Protein AF-A0A3S0HS56-F1 (afdb_monomer_lite)

Secondary structure (DSSP, 8-state):
-PPPPTTB-TTHHHHHHHHHTTSSS-EEEEB-S---HHHHHHHHHHTT-EEEE-TTSEEEEES-HHHHHHHHHHHTSSS--HHHHHHHTT--HHHHHHHHHH-GGGHHHHHHHHHTSPP-GGGGGG--TTTTTT--S-SSPPSSTT-HHHHHHHHHHHHHHSPP-

Sequence (165 aa):
MTTRPKWLKPSAMVDLRQTLMKLRPAFRTEIEDDVTNAELSRWARSKGLYYCRDRHNFVVFSPRPELVRWILTIDQSAGEHCAWLGMWLGYPPCCVRAARRAGEAQLDAWAARISKRRHIGTFRHIGVSGYPAGNALISHIPCSPHCSPSLRLATAMTKRSLPPR

pLDDT: mean 91.55, std 10.54, range [36.28, 98.31]

Structure (mmCIF, N/CA/C/O backbone):
data_AF-A0A3S0HS56-F1
#
_entry.id   AF-A0A3S0HS56-F1
#
loop_
_atom_site.group_PDB
_atom_site.id
_atom_site.type_symbol
_atom_site.label_atom_id
_atom_site.label_alt_id
_atom_site.label_comp_id
_atom_site.label_asym_id
_atom_site.label_entity_id
_atom_site.label_seq_id
_atom_site.pdbx_PDB_ins_code
_atom_site.Cartn_x
_atom_site.Cartn_y
_atom_site.Cartn_z
_atom_site.occupancy
_atom_site.B_iso_or_equiv
_atom_site.auth_seq_id
_atom_site.auth_comp_id
_atom_site.auth_asym_id
_atom_site.auth_atom_id
_atom_site.pdbx_PDB_model_num
ATOM 1 N N . MET A 1 1 ? 12.371 -15.782 7.561 1.00 49.97 1 MET A N 1
ATOM 2 C CA . MET A 1 1 ? 11.946 -14.372 7.384 1.00 49.97 1 MET A CA 1
ATOM 3 C C . MET A 1 1 ? 12.727 -13.788 6.218 1.00 49.97 1 MET A C 1
ATOM 5 O O . MET A 1 1 ? 13.944 -13.878 6.247 1.00 49.97 1 MET A O 1
ATOM 9 N N . THR A 1 2 ? 12.076 -13.253 5.179 1.00 57.84 2 THR A N 1
ATOM 10 C CA . THR A 1 2 ? 12.820 -12.570 4.104 1.00 57.84 2 THR A CA 1
ATOM 11 C C . THR A 1 2 ? 13.373 -11.260 4.657 1.00 57.84 2 THR A C 1
ATOM 13 O O . THR A 1 2 ? 12.599 -10.460 5.182 1.00 57.84 2 THR A O 1
ATOM 16 N N . THR A 1 3 ? 14.679 -11.042 4.554 1.00 80.56 3 THR A N 1
ATOM 17 C CA . THR A 1 3 ? 15.305 -9.742 4.809 1.00 80.56 3 THR A CA 1
ATOM 18 C C . THR A 1 3 ? 14.659 -8.672 3.923 1.00 80.56 3 THR A C 1
ATOM 20 O O . THR A 1 3 ? 14.397 -8.904 2.740 1.00 80.56 3 THR A O 1
ATOM 23 N N . ARG A 1 4 ? 14.339 -7.512 4.512 1.00 87.69 4 ARG A N 1
ATOM 24 C CA . ARG A 1 4 ? 13.813 -6.351 3.779 1.00 87.69 4 ARG A CA 1
ATOM 25 C C . ARG A 1 4 ? 14.896 -5.863 2.801 1.00 87.69 4 ARG A C 1
ATOM 27 O O . ARG A 1 4 ? 16.017 -5.631 3.256 1.00 87.69 4 ARG A O 1
ATOM 34 N N . PRO A 1 5 ? 14.601 -5.695 1.500 1.00 90.81 5 PRO A N 1
ATOM 35 C CA . PRO A 1 5 ? 15.527 -5.039 0.577 1.00 90.81 5 PRO A CA 1
ATOM 36 C C . PRO A 1 5 ? 15.809 -3.599 1.016 1.00 90.81 5 PRO A C 1
ATOM 38 O O . PRO A 1 5 ? 14.892 -2.927 1.482 1.00 90.81 5 PRO A O 1
ATOM 41 N N . LYS A 1 6 ? 17.046 -3.113 0.852 1.00 92.31 6 LYS A N 1
ATOM 42 C CA . LYS A 1 6 ? 17.439 -1.759 1.293 1.00 92.31 6 LYS A CA 1
ATOM 43 C C . LYS A 1 6 ? 16.550 -0.665 0.687 1.00 92.31 6 LYS A C 1
ATOM 45 O O . LYS A 1 6 ? 15.976 0.108 1.446 1.00 92.31 6 LYS A O 1
ATOM 50 N N . TRP A 1 7 ? 16.295 -0.774 -0.619 1.00 93.81 7 TRP A N 1
ATOM 51 C CA . TRP A 1 7 ? 15.462 0.133 -1.413 1.00 93.81 7 TRP A CA 1
ATOM 52 C C . TRP A 1 7 ? 13.971 0.165 -1.034 1.00 93.81 7 TRP A C 1
ATOM 54 O O . TRP A 1 7 ? 13.243 1.042 -1.496 1.00 93.81 7 TRP A O 1
ATOM 64 N N . LEU A 1 8 ? 13.481 -0.807 -0.252 1.00 93.50 8 LEU A N 1
ATOM 65 C CA . LEU A 1 8 ? 12.068 -0.912 0.112 1.00 93.50 8 LEU A CA 1
ATOM 66 C C . LEU A 1 8 ? 11.813 -0.207 1.442 1.00 93.50 8 LEU A C 1
ATOM 68 O O . LEU A 1 8 ? 12.299 -0.684 2.469 1.00 93.50 8 LEU A O 1
ATOM 72 N N . LYS A 1 9 ? 10.979 0.838 1.460 1.00 93.56 9 LYS A N 1
ATOM 73 C CA . LYS A 1 9 ? 10.632 1.565 2.694 1.00 93.56 9 LYS A CA 1
ATOM 74 C C . LYS A 1 9 ? 10.178 0.624 3.818 1.00 93.56 9 LYS A C 1
ATOM 76 O O . LYS A 1 9 ? 9.428 -0.322 3.553 1.00 93.56 9 LYS A O 1
ATOM 81 N N . PRO A 1 10 ? 10.546 0.881 5.088 1.00 93.31 10 PRO A N 1
ATOM 82 C CA . PRO A 1 10 ? 10.068 0.077 6.213 1.00 93.31 10 PRO A CA 1
ATOM 83 C C . PRO A 1 10 ? 8.539 -0.028 6.260 1.00 93.31 10 PRO A C 1
ATOM 85 O O . PRO A 1 10 ? 8.008 -1.124 6.435 1.00 93.31 10 PRO A O 1
ATOM 88 N N . SER A 1 11 ? 7.830 1.076 6.015 1.00 93.50 11 SER A N 1
ATOM 89 C CA . SER A 1 11 ? 6.363 1.125 5.975 1.00 93.50 11 SER A CA 1
ATOM 90 C C . SER A 1 11 ? 5.742 0.169 4.951 1.00 93.50 11 SER A C 1
ATOM 92 O O . SER A 1 11 ? 4.763 -0.513 5.259 1.00 93.50 11 SER A O 1
ATOM 94 N N . ALA A 1 12 ? 6.370 0.013 3.784 1.00 94.94 12 ALA A N 1
ATOM 95 C CA . ALA A 1 12 ? 5.893 -0.857 2.710 1.00 94.94 12 ALA A CA 1
ATOM 96 C C . ALA A 1 12 ? 5.958 -2.354 3.052 1.00 94.94 12 ALA A C 1
ATOM 98 O O . ALA A 1 12 ? 5.332 -3.177 2.382 1.00 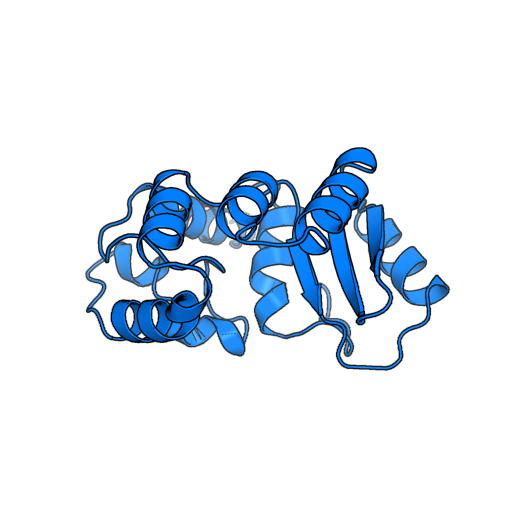94.94 12 ALA A O 1
ATOM 99 N N . MET A 1 13 ? 6.672 -2.738 4.118 1.00 93.69 13 MET A N 1
ATOM 100 C CA . MET A 1 13 ? 6.665 -4.119 4.606 1.00 93.69 13 MET A CA 1
ATOM 101 C C . MET A 1 13 ? 5.276 -4.568 5.056 1.00 93.69 13 MET A C 1
ATOM 103 O O . MET A 1 13 ? 4.965 -5.758 4.952 1.00 93.69 13 MET A O 1
ATOM 107 N N . VAL A 1 14 ? 4.444 -3.647 5.548 1.00 94.19 14 VAL A N 1
ATOM 108 C CA . VAL A 1 14 ? 3.070 -3.954 5.958 1.00 94.19 14 VAL A CA 1
ATOM 109 C C . VAL A 1 14 ? 2.257 -4.375 4.737 1.00 94.19 14 VAL A C 1
ATOM 111 O O . VAL A 1 14 ? 1.673 -5.461 4.725 1.00 94.19 14 VAL A O 1
ATOM 114 N N . ASP A 1 15 ? 2.290 -3.572 3.677 1.00 95.25 15 ASP A N 1
ATOM 115 C CA . ASP A 1 15 ? 1.582 -3.857 2.435 1.00 95.25 15 ASP A CA 1
ATOM 116 C C . ASP A 1 15 ? 2.126 -5.095 1.708 1.00 95.25 15 ASP A C 1
ATOM 118 O O . ASP A 1 15 ? 1.347 -5.915 1.211 1.00 95.25 15 ASP A O 1
ATOM 122 N N . LEU A 1 16 ? 3.453 -5.278 1.695 1.00 95.44 16 LEU A N 1
ATOM 123 C CA . LEU A 1 16 ? 4.093 -6.468 1.136 1.00 95.44 16 LEU A CA 1
ATOM 124 C C . LEU A 1 16 ? 3.583 -7.729 1.835 1.00 95.44 16 LEU A C 1
ATOM 126 O O . LEU A 1 16 ? 3.154 -8.672 1.173 1.00 95.44 16 LEU A O 1
ATOM 130 N N . ARG A 1 17 ? 3.589 -7.754 3.174 1.00 94.31 17 ARG A N 1
ATOM 131 C CA . ARG A 1 17 ? 3.096 -8.907 3.943 1.00 94.31 17 ARG A CA 1
ATOM 132 C C . ARG A 1 17 ? 1.627 -9.189 3.641 1.00 94.31 17 ARG A C 1
ATOM 134 O O . ARG A 1 17 ? 1.280 -10.339 3.381 1.00 94.31 17 ARG A O 1
ATOM 141 N N . GLN A 1 18 ? 0.783 -8.158 3.612 1.00 95.44 18 GLN A N 1
ATOM 142 C CA . GLN A 1 18 ? -0.638 -8.307 3.281 1.00 95.44 18 GLN A CA 1
ATOM 143 C C . GLN A 1 18 ? -0.847 -8.867 1.869 1.00 95.44 18 GLN A C 1
ATOM 145 O O . GLN A 1 18 ? -1.710 -9.725 1.672 1.00 95.44 18 GLN A O 1
ATOM 150 N N . THR A 1 19 ? -0.036 -8.432 0.905 1.00 96.56 19 THR A N 1
ATOM 151 C CA . THR A 1 19 ? -0.092 -8.913 -0.482 1.00 96.56 19 THR A CA 1
ATOM 152 C C . THR A 1 19 ? 0.362 -10.368 -0.589 1.00 96.56 19 THR A C 1
ATOM 154 O O . THR A 1 19 ? -0.349 -11.194 -1.159 1.00 96.56 19 THR A O 1
ATOM 157 N N . LEU A 1 20 ? 1.488 -10.730 0.037 1.00 94.88 20 LEU A N 1
ATOM 158 C CA . LEU A 1 20 ? 1.985 -12.114 0.062 1.00 94.88 20 LEU A CA 1
ATOM 159 C C . LEU A 1 20 ? 1.018 -13.070 0.774 1.00 94.88 20 LEU A C 1
ATOM 161 O O . LEU A 1 20 ? 0.883 -14.228 0.387 1.00 94.88 20 LEU A O 1
ATOM 165 N N . MET A 1 21 ? 0.293 -12.581 1.782 1.00 94.62 21 MET A N 1
ATOM 166 C CA . MET A 1 21 ? -0.767 -13.328 2.459 1.00 94.62 21 MET A CA 1
ATOM 167 C C . MET A 1 21 ? -2.093 -13.364 1.686 1.00 94.62 21 MET A C 1
ATOM 169 O O . MET A 1 21 ? -3.063 -13.923 2.202 1.00 94.62 21 MET A O 1
ATOM 173 N N . LYS A 1 22 ? -2.171 -12.778 0.483 1.00 95.44 22 LYS A N 1
ATOM 174 C CA . LYS A 1 22 ? -3.404 -12.648 -0.315 1.00 95.44 22 LYS A CA 1
ATOM 175 C C . LYS A 1 22 ? -4.539 -11.928 0.428 1.00 95.44 22 LYS A C 1
ATOM 177 O O . LYS A 1 22 ? -5.712 -12.162 0.154 1.00 95.44 22 LYS A O 1
ATOM 182 N N . LEU A 1 23 ? -4.200 -11.077 1.397 1.00 95.81 23 LEU A N 1
ATOM 183 C CA . LEU A 1 23 ? -5.164 -10.223 2.096 1.00 95.81 23 LEU A CA 1
ATOM 184 C C . LEU A 1 23 ? -5.469 -8.963 1.292 1.00 95.81 23 LEU A C 1
ATOM 186 O O . LEU A 1 23 ? -6.539 -8.379 1.443 1.00 95.81 23 LEU A O 1
ATOM 190 N N . ARG A 1 24 ? -4.524 -8.555 0.443 1.00 96.69 24 ARG A N 1
ATOM 191 C CA . ARG A 1 24 ? -4.673 -7.452 -0.497 1.00 96.69 24 ARG A CA 1
ATOM 192 C C . ARG A 1 24 ? -4.160 -7.841 -1.876 1.00 96.69 24 ARG A C 1
ATOM 194 O O . ARG A 1 24 ? -3.279 -8.695 -1.976 1.00 96.69 24 ARG A O 1
ATOM 201 N N . PRO A 1 25 ? -4.723 -7.245 -2.935 1.00 97.75 25 PRO A N 1
ATOM 202 C CA . PRO A 1 25 ? -4.413 -7.639 -4.299 1.00 97.75 25 PRO A CA 1
ATOM 203 C C . PRO A 1 25 ? -3.110 -7.016 -4.814 1.00 97.75 25 PRO A C 1
ATOM 205 O O . PRO A 1 25 ? -2.532 -7.538 -5.763 1.00 97.75 25 PRO A O 1
ATOM 208 N N . ALA A 1 26 ? -2.651 -5.913 -4.224 1.00 98.12 26 ALA A N 1
ATOM 209 C CA . ALA A 1 26 ? -1.458 -5.194 -4.646 1.00 98.12 26 ALA A CA 1
ATOM 210 C C . ALA A 1 26 ? -0.939 -4.278 -3.533 1.00 98.12 26 ALA A C 1
ATOM 212 O O . ALA A 1 26 ? -1.671 -3.940 -2.596 1.00 98.12 26 ALA A O 1
ATOM 213 N N . PHE A 1 27 ? 0.296 -3.811 -3.699 1.00 97.12 27 PHE A N 1
ATOM 214 C CA . PHE A 1 27 ? 0.831 -2.693 -2.934 1.00 97.12 27 PHE A CA 1
ATOM 215 C C . PHE A 1 27 ? 1.611 -1.716 -3.805 1.00 97.12 27 PHE A C 1
ATOM 217 O O . PHE A 1 27 ? 2.164 -2.095 -4.835 1.00 97.12 27 PHE A O 1
ATOM 224 N N . ARG A 1 28 ? 1.653 -0.462 -3.355 1.00 96.88 28 ARG A N 1
ATOM 225 C CA . ARG A 1 28 ? 2.402 0.640 -3.957 1.00 96.88 28 ARG A CA 1
ATOM 226 C C . ARG A 1 28 ? 3.433 1.131 -2.953 1.00 96.88 28 ARG A C 1
ATOM 228 O O . ARG A 1 28 ? 3.135 1.235 -1.766 1.00 96.88 28 ARG A O 1
ATOM 235 N N . THR A 1 29 ? 4.628 1.447 -3.422 1.00 96.12 29 THR A N 1
ATOM 236 C CA . THR A 1 29 ? 5.669 2.068 -2.605 1.00 96.12 29 THR A CA 1
ATOM 237 C C . THR A 1 29 ? 6.558 2.951 -3.468 1.00 96.12 29 THR A C 1
ATOM 239 O O . THR A 1 29 ? 6.556 2.832 -4.689 1.00 96.12 29 THR A O 1
ATOM 242 N N . GLU A 1 30 ? 7.294 3.845 -2.829 1.00 95.38 30 GLU A N 1
ATOM 243 C CA . GLU A 1 30 ? 8.340 4.640 -3.460 1.00 95.38 30 GLU A CA 1
ATOM 244 C C . GLU A 1 30 ? 9.687 3.991 -3.149 1.00 95.38 30 GLU A C 1
ATOM 246 O O . GLU A 1 30 ? 9.910 3.518 -2.032 1.00 95.38 30 GLU A O 1
ATOM 251 N N . ILE A 1 31 ? 10.568 3.956 -4.137 1.00 93.81 31 ILE A N 1
ATOM 252 C CA . ILE A 1 31 ? 11.918 3.412 -4.016 1.00 93.81 31 ILE A CA 1
ATOM 253 C C . ILE A 1 31 ? 12.855 4.516 -3.496 1.00 93.81 31 ILE A C 1
ATOM 255 O O . ILE A 1 31 ? 12.921 5.580 -4.103 1.00 93.81 31 ILE A O 1
ATOM 259 N N . GLU A 1 32 ? 13.584 4.261 -2.402 1.00 86.25 32 GLU A N 1
ATOM 260 C CA . GLU A 1 32 ? 14.502 5.248 -1.785 1.00 86.25 32 GLU A CA 1
ATOM 261 C C . GLU A 1 32 ? 15.937 5.199 -2.334 1.00 86.25 32 GLU A C 1
ATOM 263 O O . GLU A 1 32 ? 16.603 6.229 -2.388 1.00 86.25 32 GLU A O 1
ATOM 268 N N . ASP A 1 33 ? 16.404 4.021 -2.755 1.00 84.69 33 ASP A N 1
ATOM 269 C CA . ASP A 1 33 ? 17.775 3.805 -3.231 1.00 84.69 33 ASP A CA 1
ATOM 270 C C . ASP A 1 33 ? 17.823 3.592 -4.750 1.00 84.69 33 ASP A C 1
ATOM 272 O O . ASP A 1 33 ? 16.828 3.226 -5.384 1.00 84.69 33 ASP A O 1
ATOM 276 N N . ASP A 1 34 ? 19.015 3.726 -5.334 1.00 87.00 34 ASP A N 1
ATOM 277 C CA . ASP A 1 34 ? 19.234 3.308 -6.713 1.00 87.00 34 ASP A CA 1
ATOM 278 C C . ASP A 1 34 ? 19.136 1.777 -6.816 1.00 87.00 34 ASP A C 1
ATOM 280 O O . ASP A 1 34 ? 19.993 1.027 -6.347 1.00 87.00 34 ASP A O 1
ATOM 284 N N . VAL A 1 35 ? 18.026 1.308 -7.381 1.00 93.81 35 VAL A N 1
ATOM 285 C CA . VAL A 1 35 ? 17.790 -0.099 -7.701 1.00 93.81 35 VAL A CA 1
ATOM 286 C C . VAL A 1 35 ? 17.479 -0.213 -9.180 1.00 93.81 35 VAL A C 1
ATOM 288 O O . VAL A 1 35 ? 16.599 0.466 -9.729 1.00 93.81 35 VAL A O 1
ATOM 291 N N . THR A 1 36 ? 18.184 -1.122 -9.835 1.00 94.56 36 THR A N 1
ATOM 292 C CA . THR A 1 36 ? 18.010 -1.366 -11.261 1.00 94.56 36 THR A CA 1
ATOM 293 C C . THR A 1 36 ? 16.703 -2.114 -11.536 1.00 94.56 36 THR A C 1
ATOM 295 O O . THR A 1 36 ? 16.192 -2.885 -10.716 1.00 94.56 36 THR A O 1
ATOM 298 N N . ASN A 1 37 ? 16.168 -1.972 -12.752 1.00 94.88 37 ASN A N 1
ATOM 299 C CA . ASN A 1 37 ? 15.021 -2.776 -13.190 1.00 94.88 37 ASN A CA 1
ATOM 300 C C . ASN A 1 37 ? 15.318 -4.287 -13.151 1.00 94.88 37 ASN A C 1
ATOM 302 O O . ASN A 1 37 ? 14.438 -5.088 -12.840 1.00 94.88 37 ASN A O 1
ATOM 306 N N . ALA A 1 38 ? 16.564 -4.695 -13.408 1.00 95.56 38 ALA A N 1
ATOM 307 C CA . ALA A 1 38 ? 16.964 -6.097 -13.329 1.00 95.56 38 ALA A CA 1
ATOM 308 C C . ALA A 1 38 ? 16.879 -6.647 -11.893 1.00 95.56 38 ALA A C 1
ATOM 310 O O . ALA A 1 38 ? 16.436 -7.779 -11.683 1.00 95.56 38 ALA A O 1
ATOM 311 N N . GLU A 1 39 ? 17.275 -5.861 -10.890 1.00 95.06 39 GLU A N 1
ATOM 312 C CA . GLU A 1 39 ? 17.151 -6.223 -9.474 1.00 95.06 39 GLU A CA 1
ATOM 313 C C . GLU A 1 39 ? 15.695 -6.290 -9.021 1.00 95.06 39 GLU A C 1
ATOM 315 O O . GLU A 1 39 ? 15.298 -7.300 -8.433 1.00 95.06 39 GLU A O 1
ATOM 320 N N . LEU A 1 40 ? 14.880 -5.286 -9.364 1.00 95.88 40 LEU A N 1
ATOM 321 C CA . LEU A 1 40 ? 13.440 -5.296 -9.081 1.00 95.88 40 LEU A CA 1
ATOM 322 C C . LEU A 1 40 ? 12.756 -6.516 -9.704 1.00 95.88 40 LEU A C 1
ATOM 324 O O . LEU A 1 40 ? 12.004 -7.217 -9.029 1.00 95.88 40 LEU A O 1
ATOM 328 N N . SER A 1 41 ? 13.066 -6.821 -10.966 1.00 96.81 41 SER A N 1
ATOM 329 C CA . SER A 1 41 ? 12.514 -7.972 -11.684 1.00 96.81 41 SER A CA 1
ATOM 330 C C . SER A 1 41 ? 12.898 -9.307 -11.053 1.00 96.81 41 SER A C 1
ATOM 332 O O . SER A 1 41 ? 12.055 -10.197 -10.913 1.00 96.81 41 SER A O 1
ATOM 334 N N . ARG A 1 42 ? 14.161 -9.480 -10.644 1.00 96.56 42 ARG A N 1
ATOM 335 C CA . ARG A 1 42 ? 14.597 -10.690 -9.926 1.00 96.56 42 ARG A CA 1
ATOM 336 C C . ARG A 1 42 ? 13.878 -10.821 -8.586 1.00 96.56 42 ARG A C 1
ATOM 338 O O . ARG A 1 42 ? 13.358 -11.893 -8.275 1.00 96.56 42 ARG A O 1
ATOM 345 N N . TRP A 1 43 ? 13.799 -9.731 -7.827 1.00 95.94 43 TRP A N 1
ATOM 346 C CA . TRP A 1 43 ? 13.127 -9.725 -6.534 1.00 95.94 43 TRP A CA 1
ATOM 347 C C . TRP A 1 43 ? 11.629 -10.034 -6.656 1.00 95.94 43 TRP A C 1
ATOM 349 O O . TRP A 1 43 ? 11.146 -10.937 -5.974 1.00 95.94 43 TRP A O 1
ATOM 359 N N . ALA A 1 44 ? 10.910 -9.366 -7.562 1.00 96.94 44 ALA A N 1
ATOM 360 C CA . ALA A 1 44 ? 9.477 -9.570 -7.773 1.00 96.94 44 ALA A CA 1
ATOM 361 C C . ALA A 1 44 ? 9.168 -11.021 -8.176 1.00 96.94 44 ALA A C 1
ATOM 363 O O . ALA A 1 44 ? 8.328 -11.675 -7.553 1.00 96.94 44 ALA A O 1
ATOM 364 N N . ARG A 1 45 ? 9.934 -11.576 -9.130 1.00 96.88 45 ARG A N 1
ATOM 365 C CA . ARG A 1 45 ? 9.802 -12.979 -9.559 1.00 96.88 45 ARG A CA 1
ATOM 366 C C . ARG A 1 45 ? 10.037 -13.962 -8.416 1.00 96.88 45 ARG A C 1
ATOM 368 O O . ARG A 1 45 ? 9.249 -14.889 -8.260 1.00 96.88 45 ARG A O 1
ATOM 375 N N . SER A 1 46 ? 11.036 -13.721 -7.559 1.00 95.88 46 SER A N 1
ATOM 376 C CA . SER A 1 46 ? 11.295 -14.563 -6.374 1.00 95.88 46 SER A CA 1
ATOM 377 C C . SER A 1 46 ? 10.122 -14.621 -5.380 1.00 95.88 46 SER A C 1
ATOM 379 O O . SER A 1 46 ? 10.078 -15.497 -4.517 1.00 95.88 46 SER A O 1
ATOM 381 N N . LYS A 1 47 ? 9.176 -13.679 -5.480 1.00 95.94 47 LYS A N 1
ATOM 382 C CA . LYS A 1 47 ? 7.975 -13.577 -4.644 1.00 95.94 47 LYS A CA 1
ATOM 383 C C . LYS A 1 47 ? 6.682 -13.933 -5.379 1.00 95.94 47 LYS A C 1
ATOM 385 O O . LYS A 1 47 ? 5.618 -13.832 -4.775 1.00 95.94 47 LYS A O 1
ATOM 390 N N . GLY A 1 48 ? 6.757 -14.342 -6.648 1.00 96.81 48 GLY A N 1
ATOM 391 C CA . GLY A 1 48 ? 5.575 -14.581 -7.479 1.00 96.81 48 GLY A CA 1
ATOM 392 C C . GLY A 1 48 ? 4.777 -13.304 -7.756 1.00 96.81 48 GLY A C 1
ATOM 393 O O . GLY A 1 48 ? 3.551 -13.342 -7.805 1.00 96.81 48 GLY A O 1
ATOM 394 N N . LEU A 1 49 ? 5.465 -12.164 -7.871 1.00 98.06 49 LEU A N 1
ATOM 395 C CA . LEU A 1 49 ? 4.865 -10.857 -8.122 1.00 98.06 49 LEU A CA 1
ATOM 396 C C . LEU A 1 49 ? 5.318 -10.305 -9.476 1.00 98.06 49 LEU A C 1
ATOM 398 O O . LEU A 1 49 ? 6.463 -10.473 -9.896 1.00 98.06 49 LEU A O 1
ATOM 402 N N . TYR A 1 50 ? 4.413 -9.578 -10.114 1.00 98.31 50 TYR A N 1
ATOM 403 C CA . TYR A 1 50 ? 4.683 -8.652 -11.204 1.00 98.31 50 TYR A CA 1
ATOM 404 C C . TYR A 1 50 ? 4.876 -7.253 -10.631 1.00 98.31 50 TYR A C 1
ATOM 406 O O . TYR A 1 50 ? 4.415 -6.967 -9.522 1.00 98.31 50 TYR A O 1
ATOM 414 N N . TYR A 1 51 ? 5.539 -6.379 -11.386 1.00 98.06 51 TYR A N 1
ATOM 415 C CA . TYR A 1 51 ? 5.709 -4.990 -10.987 1.00 98.06 51 TYR A CA 1
ATOM 416 C C . TYR A 1 51 ? 5.633 -4.025 -12.167 1.00 98.06 51 TYR A C 1
ATOM 418 O O . TYR A 1 51 ? 5.860 -4.408 -13.315 1.00 98.06 51 TYR A O 1
ATOM 426 N N . CYS A 1 52 ? 5.320 -2.769 -11.866 1.00 97.31 52 CYS A N 1
ATOM 427 C CA . CYS A 1 52 ? 5.425 -1.648 -12.792 1.00 97.31 52 CYS A CA 1
ATOM 428 C C . CYS A 1 52 ? 5.974 -0.438 -12.030 1.00 97.31 52 CYS A C 1
ATOM 430 O O . CYS A 1 52 ? 5.526 -0.184 -10.913 1.00 97.31 52 CYS A O 1
ATOM 432 N N . ARG A 1 53 ? 6.962 0.257 -12.604 1.00 96.06 53 ARG A N 1
ATOM 433 C CA . ARG A 1 53 ? 7.630 1.428 -12.018 1.00 96.06 53 ARG A CA 1
ATOM 434 C C . ARG A 1 53 ? 7.400 2.634 -12.920 1.00 96.06 53 ARG A C 1
ATOM 436 O O . ARG A 1 53 ? 7.478 2.490 -14.139 1.00 96.06 53 ARG A O 1
ATOM 443 N N . ASP A 1 54 ? 7.133 3.792 -12.332 1.00 94.69 54 ASP A N 1
ATOM 444 C CA . ASP A 1 54 ? 7.034 5.049 -13.067 1.00 94.69 54 ASP A CA 1
ATOM 445 C C . ASP A 1 54 ? 8.344 5.849 -13.092 1.00 94.69 54 ASP A C 1
ATOM 447 O O . ASP A 1 54 ? 9.376 5.455 -12.547 1.00 94.69 54 ASP A O 1
ATOM 451 N N . ARG A 1 55 ? 8.289 7.013 -13.744 1.00 92.75 55 ARG A N 1
ATOM 452 C CA . ARG A 1 55 ? 9.403 7.966 -13.824 1.00 92.75 55 ARG A CA 1
ATOM 453 C C . ARG A 1 55 ? 9.716 8.679 -12.500 1.00 92.75 55 ARG A C 1
ATOM 455 O O . ARG A 1 55 ? 10.751 9.325 -12.408 1.00 92.75 55 ARG A O 1
ATOM 462 N N . HIS A 1 56 ? 8.826 8.596 -11.511 1.00 92.56 56 HIS A N 1
ATOM 463 C CA . HIS A 1 56 ? 8.950 9.222 -10.193 1.00 92.56 56 HIS A CA 1
ATOM 464 C C . HIS A 1 56 ? 9.367 8.211 -9.114 1.00 92.56 56 HIS A C 1
ATOM 466 O O . HIS A 1 56 ? 9.285 8.509 -7.929 1.00 92.56 56 HIS A O 1
ATOM 472 N N . ASN A 1 57 ? 9.836 7.024 -9.518 1.00 94.00 57 ASN A N 1
ATOM 473 C CA . ASN A 1 57 ? 10.269 5.942 -8.634 1.00 94.00 57 ASN A CA 1
ATOM 474 C C . ASN A 1 57 ? 9.170 5.340 -7.748 1.00 94.00 57 ASN A C 1
ATOM 476 O O . ASN A 1 57 ? 9.479 4.582 -6.823 1.00 94.00 57 ASN A O 1
ATOM 480 N N . PHE A 1 58 ? 7.898 5.568 -8.073 1.00 95.31 58 PHE A N 1
ATOM 481 C CA . PHE A 1 58 ? 6.816 4.765 -7.529 1.00 95.31 58 PHE A CA 1
ATOM 482 C C . PHE A 1 58 ? 6.747 3.432 -8.257 1.00 95.31 58 PHE A C 1
ATOM 484 O O . PHE A 1 58 ? 6.855 3.339 -9.481 1.00 95.31 58 PHE A O 1
ATOM 491 N N . VAL A 1 59 ? 6.562 2.374 -7.479 1.00 97.06 59 VAL A N 1
ATOM 492 C CA . VAL A 1 59 ? 6.444 1.010 -7.966 1.00 97.06 59 VAL A CA 1
ATOM 493 C C . VAL A 1 59 ? 5.213 0.347 -7.368 1.00 97.06 59 VAL A C 1
ATOM 495 O O . VAL A 1 59 ? 4.930 0.451 -6.172 1.00 97.06 59 VAL A O 1
ATOM 498 N N . VAL A 1 60 ? 4.479 -0.359 -8.219 1.00 98.19 60 VAL A N 1
ATOM 499 C CA . VAL A 1 60 ? 3.336 -1.184 -7.837 1.00 98.19 60 VAL A CA 1
ATOM 500 C C . VAL A 1 60 ? 3.710 -2.641 -8.018 1.00 98.19 60 VAL A C 1
ATOM 502 O O . VAL A 1 60 ? 4.237 -3.011 -9.064 1.00 98.19 60 VAL A O 1
ATOM 505 N N . PHE A 1 61 ? 3.387 -3.474 -7.033 1.00 98.31 61 PHE A N 1
ATOM 506 C CA . PHE A 1 61 ? 3.560 -4.921 -7.089 1.00 98.31 61 PHE A CA 1
ATOM 507 C C . PHE A 1 61 ? 2.226 -5.644 -6.907 1.00 98.31 61 PHE A C 1
ATOM 509 O O . PHE A 1 61 ? 1.407 -5.263 -6.069 1.00 98.31 61 PHE A O 1
ATOM 516 N N . SER A 1 62 ? 2.018 -6.727 -7.653 1.00 98.31 62 SER A N 1
ATOM 517 C CA . SER A 1 62 ? 0.835 -7.588 -7.533 1.00 98.31 62 SER A CA 1
ATOM 518 C C . SER A 1 62 ? 1.119 -8.982 -8.094 1.00 98.31 62 SER A C 1
ATOM 520 O O . SER A 1 62 ? 1.888 -9.096 -9.046 1.00 98.31 62 SER A O 1
ATOM 522 N N . PRO A 1 63 ? 0.469 -10.052 -7.600 1.00 97.88 63 PRO A N 1
ATOM 523 C CA . PRO A 1 63 ? 0.440 -11.335 -8.304 1.00 97.88 63 PRO A CA 1
ATOM 524 C C . PRO A 1 63 ? -0.289 -11.274 -9.661 1.00 97.88 63 PRO A C 1
ATOM 526 O O . PRO A 1 63 ? -0.240 -12.244 -10.409 1.00 97.88 63 PRO A O 1
ATOM 529 N N . ARG A 1 64 ? -0.976 -10.167 -9.987 1.00 97.69 64 ARG A N 1
ATOM 530 C CA . ARG A 1 64 ? -1.751 -9.983 -11.221 1.00 97.69 64 ARG A CA 1
ATOM 531 C C . ARG A 1 64 ? -1.089 -8.935 -12.134 1.00 97.69 64 ARG A C 1
ATOM 533 O O . ARG A 1 64 ? -1.030 -7.764 -11.744 1.00 97.69 64 ARG A O 1
ATOM 540 N N . PRO A 1 65 ? -0.591 -9.306 -13.328 1.00 96.94 65 PRO A N 1
ATOM 541 C CA . PRO A 1 65 ? 0.150 -8.396 -14.207 1.00 96.94 65 PRO A CA 1
ATOM 542 C C . PRO A 1 65 ? -0.705 -7.252 -14.765 1.00 96.94 65 PRO A C 1
ATOM 544 O O . PRO A 1 65 ? -0.205 -6.151 -14.988 1.00 96.94 65 PRO A O 1
ATOM 547 N N . GLU A 1 66 ? -1.996 -7.476 -14.981 1.00 97.19 66 GLU A N 1
ATOM 548 C CA . GLU A 1 66 ? -2.921 -6.432 -15.406 1.00 97.19 66 GLU A CA 1
ATOM 549 C C . GLU A 1 66 ? -3.083 -5.371 -14.313 1.00 97.19 66 GLU A C 1
ATOM 551 O O . GLU A 1 66 ? -2.999 -4.176 -14.585 1.00 97.19 66 GLU A O 1
ATOM 556 N N . LEU A 1 67 ? -3.194 -5.792 -13.051 1.00 97.31 67 LEU A N 1
ATOM 557 C CA . LEU A 1 67 ? -3.484 -4.892 -11.940 1.00 97.31 67 LEU A CA 1
ATOM 558 C C . LEU A 1 67 ? -2.361 -3.876 -11.693 1.00 97.31 67 LEU A C 1
ATOM 560 O O . LEU A 1 67 ? -2.650 -2.718 -11.396 1.00 97.31 67 LEU A O 1
ATOM 564 N N . VAL A 1 68 ? -1.090 -4.272 -11.851 1.00 97.56 68 VAL A N 1
ATOM 565 C CA . VAL A 1 68 ? 0.032 -3.337 -11.643 1.00 97.56 68 VAL A CA 1
ATOM 566 C C . VAL A 1 68 ? -0.003 -2.166 -12.621 1.00 97.56 68 VAL A C 1
ATOM 568 O O . VAL A 1 68 ? 0.306 -1.044 -12.230 1.00 97.56 68 VAL A O 1
ATOM 571 N N . ARG A 1 69 ? -0.426 -2.405 -13.870 1.00 95.31 69 ARG A N 1
ATOM 572 C CA . ARG A 1 69 ? -0.537 -1.356 -14.893 1.00 95.31 69 ARG A CA 1
ATOM 573 C C . ARG A 1 69 ? -1.697 -0.420 -14.585 1.00 95.31 69 ARG A C 1
ATOM 575 O O . ARG A 1 69 ? -1.518 0.788 -14.606 1.00 95.31 69 ARG A O 1
ATOM 582 N N . TRP A 1 70 ? -2.855 -0.981 -14.236 1.00 95.94 70 TRP A N 1
ATOM 583 C CA . TRP A 1 70 ? -4.058 -0.204 -13.931 1.00 95.94 70 TRP A CA 1
ATOM 584 C C . TRP A 1 70 ? -3.857 0.723 -12.734 1.00 95.94 70 TRP A C 1
ATOM 586 O O . TRP A 1 70 ? -4.208 1.897 -12.803 1.00 95.94 70 TRP A O 1
ATOM 596 N N . ILE A 1 71 ? -3.255 0.216 -11.654 1.00 96.88 71 ILE A N 1
ATOM 597 C CA . ILE A 1 71 ? -2.952 1.030 -10.471 1.00 96.88 71 ILE A CA 1
ATOM 598 C C . ILE A 1 71 ? -2.020 2.179 -10.846 1.00 96.88 71 ILE A C 1
ATOM 600 O O . ILE A 1 71 ? -2.295 3.308 -10.458 1.00 96.88 71 ILE A O 1
ATOM 604 N N . LEU A 1 72 ? -0.959 1.914 -11.614 1.00 93.94 72 LEU A N 1
ATOM 605 C CA . LEU A 1 72 ? -0.010 2.957 -12.000 1.00 93.94 72 LEU A CA 1
ATOM 606 C C . LEU A 1 72 ? -0.650 4.016 -12.911 1.00 93.94 72 LEU A C 1
ATOM 608 O O . LEU A 1 72 ? -0.385 5.201 -12.751 1.00 93.94 72 LEU A O 1
ATOM 612 N N . THR A 1 73 ? -1.540 3.614 -13.823 1.00 94.19 73 THR A N 1
ATOM 613 C CA . THR A 1 73 ? -2.314 4.552 -14.650 1.00 94.19 73 THR A CA 1
ATOM 614 C C . THR A 1 73 ? -3.215 5.453 -13.804 1.00 94.19 73 THR A C 1
ATOM 616 O O . THR A 1 73 ? -3.301 6.647 -14.069 1.00 94.19 73 THR A O 1
ATOM 619 N N . ILE A 1 74 ? -3.871 4.904 -12.777 1.00 93.06 74 ILE A N 1
ATOM 620 C CA . ILE A 1 74 ? -4.712 5.687 -11.857 1.00 93.06 74 ILE A CA 1
ATOM 621 C C . ILE A 1 74 ? -3.858 6.641 -11.023 1.00 93.06 74 ILE A C 1
ATOM 623 O O . ILE A 1 74 ? -4.229 7.797 -10.858 1.00 93.06 74 ILE A O 1
ATOM 627 N N . ASP A 1 75 ? -2.715 6.172 -10.531 1.00 91.81 75 ASP A N 1
ATOM 628 C CA . ASP A 1 75 ? -1.773 6.958 -9.725 1.00 91.81 75 ASP A CA 1
ATOM 629 C C . ASP A 1 75 ? -1.190 8.162 -10.486 1.00 91.81 75 ASP A C 1
ATOM 631 O O . ASP A 1 75 ? -0.850 9.180 -9.898 1.00 91.81 75 ASP A O 1
ATOM 635 N N . GLN A 1 76 ? -1.100 8.062 -11.814 1.00 91.44 76 GLN A N 1
ATOM 636 C CA . GLN A 1 76 ? -0.628 9.138 -12.690 1.00 91.44 76 GLN A CA 1
ATOM 637 C C . GLN A 1 76 ? -1.754 10.024 -13.236 1.00 91.44 76 GLN A C 1
ATOM 639 O O . GLN A 1 76 ? -1.487 10.967 -13.985 1.00 91.44 76 GLN A O 1
ATOM 644 N N . SER A 1 77 ? -3.014 9.713 -12.923 1.00 91.00 77 SER A N 1
ATOM 645 C CA . SER A 1 77 ? -4.150 10.477 -13.430 1.00 91.00 77 SER A CA 1
ATOM 646 C C . SER A 1 77 ? -4.257 11.840 -12.743 1.00 91.00 77 SER A C 1
ATOM 648 O O . SER A 1 77 ? -3.969 11.991 -11.557 1.00 91.00 77 SER A O 1
ATOM 650 N N . ALA A 1 78 ? -4.668 12.858 -13.501 1.00 86.44 78 ALA A N 1
ATOM 651 C CA . ALA A 1 78 ? -4.902 14.183 -12.944 1.00 86.44 78 ALA A CA 1
ATOM 652 C C . ALA A 1 78 ? -6.162 14.194 -12.059 1.00 86.44 78 ALA A C 1
ATOM 654 O O . ALA A 1 78 ? -7.172 13.570 -12.387 1.00 86.44 78 ALA A O 1
ATOM 655 N N . GLY A 1 79 ? -6.118 14.973 -10.977 1.00 83.81 79 GLY A N 1
ATOM 656 C CA . GLY A 1 79 ? -7.240 15.157 -10.055 1.00 83.81 79 GLY A CA 1
ATOM 657 C C . GLY A 1 79 ? -7.258 14.174 -8.883 1.00 83.81 79 GLY A C 1
ATOM 658 O O . GLY A 1 79 ? -6.284 13.474 -8.612 1.00 83.81 79 GLY A O 1
ATOM 659 N N . GLU A 1 80 ? -8.383 14.154 -8.163 1.00 82.25 80 GLU A N 1
ATOM 660 C CA . GLU A 1 80 ? -8.564 13.347 -6.952 1.00 82.25 80 GLU A CA 1
ATOM 661 C C . GLU A 1 80 ? -8.741 11.859 -7.287 1.00 82.25 80 GLU A C 1
ATOM 663 O O . GLU A 1 80 ? -9.844 11.373 -7.563 1.00 82.25 80 GLU A O 1
ATOM 668 N N . HIS A 1 81 ? -7.646 11.108 -7.231 1.00 90.75 81 HIS A N 1
ATOM 669 C CA . HIS A 1 81 ? -7.619 9.687 -7.577 1.00 90.75 81 HIS A CA 1
ATOM 670 C C . HIS A 1 81 ? -7.336 8.792 -6.364 1.00 90.75 81 HIS A C 1
ATOM 672 O O . HIS A 1 81 ? -7.547 7.579 -6.440 1.00 90.75 81 HIS A O 1
ATOM 678 N N . CYS A 1 82 ? -6.968 9.364 -5.209 1.00 89.12 82 CYS A N 1
ATOM 679 C CA . CYS A 1 82 ? -6.655 8.624 -3.982 1.00 89.12 82 CYS A CA 1
ATOM 680 C C . CYS A 1 82 ? -7.741 7.619 -3.555 1.00 89.12 82 CYS A C 1
ATOM 682 O O . CYS A 1 82 ? -7.440 6.527 -3.064 1.00 89.12 82 CYS A O 1
ATOM 684 N N . ALA A 1 83 ? -9.021 7.949 -3.758 1.00 89.75 83 ALA A N 1
ATOM 685 C CA . ALA A 1 83 ? -10.117 7.042 -3.428 1.00 89.75 83 ALA A CA 1
ATOM 686 C C . ALA A 1 83 ? -10.129 5.800 -4.336 1.00 89.75 83 ALA A C 1
ATOM 688 O O . ALA A 1 83 ? -10.242 4.671 -3.852 1.00 89.75 83 ALA A O 1
ATOM 689 N N . TRP A 1 84 ? -9.978 6.001 -5.646 1.00 91.56 84 TRP A N 1
ATOM 690 C CA . TRP A 1 84 ? -9.890 4.915 -6.618 1.00 91.56 84 TRP A CA 1
ATOM 691 C C . TRP A 1 84 ? -8.649 4.073 -6.374 1.00 91.56 84 TRP A C 1
ATOM 693 O O . TRP A 1 84 ? -8.753 2.852 -6.261 1.00 91.56 84 TRP A O 1
ATOM 703 N N . LEU A 1 85 ? -7.504 4.727 -6.188 1.00 94.56 85 LEU A N 1
ATOM 704 C CA . LEU A 1 85 ? -6.249 4.075 -5.848 1.00 94.56 85 LEU A CA 1
ATOM 705 C C . LEU A 1 85 ? -6.415 3.169 -4.622 1.00 94.56 85 LEU A C 1
ATOM 707 O O . LEU A 1 85 ? -6.048 1.996 -4.659 1.00 94.56 85 LEU A O 1
ATOM 711 N N . GLY A 1 86 ? -7.065 3.668 -3.567 1.00 95.69 86 GLY A N 1
ATOM 712 C CA . GLY A 1 86 ? -7.360 2.888 -2.370 1.00 95.69 86 GLY A CA 1
ATOM 713 C C . GLY A 1 86 ? -8.220 1.646 -2.625 1.00 95.69 86 GLY A C 1
ATOM 714 O O . GLY A 1 86 ? -7.944 0.591 -2.054 1.00 95.69 86 GLY A O 1
ATOM 715 N N . MET A 1 87 ? -9.226 1.729 -3.503 1.00 95.44 87 MET A N 1
ATOM 716 C CA . MET A 1 87 ? -10.038 0.563 -3.886 1.00 95.44 87 MET A CA 1
ATOM 717 C C . MET A 1 87 ? -9.198 -0.506 -4.585 1.00 95.44 87 MET A C 1
ATOM 719 O O . MET A 1 87 ? -9.268 -1.677 -4.214 1.00 95.44 87 MET A O 1
ATOM 723 N N . TRP A 1 88 ? -8.379 -0.111 -5.561 1.00 96.62 88 TRP A N 1
ATOM 724 C CA . TRP A 1 88 ? -7.545 -1.039 -6.331 1.00 96.62 88 TRP A CA 1
ATOM 725 C C . TRP A 1 88 ? -6.413 -1.649 -5.510 1.00 96.62 88 TRP A C 1
ATOM 727 O O . TRP A 1 88 ? -6.044 -2.806 -5.707 1.00 96.62 88 TRP A O 1
ATOM 737 N N . LEU A 1 89 ? -5.917 -0.904 -4.527 1.00 97.19 89 LEU A N 1
ATOM 738 C CA . LEU A 1 89 ? -4.991 -1.394 -3.517 1.00 97.19 89 LEU A CA 1
ATOM 739 C C . LEU A 1 89 ? -5.661 -2.328 -2.495 1.00 97.19 89 LEU A C 1
ATOM 741 O O . LEU A 1 89 ? -4.957 -2.953 -1.704 1.00 97.19 89 LEU A O 1
ATOM 745 N N . GLY A 1 90 ? -6.990 -2.464 -2.498 1.00 97.12 90 GLY A N 1
ATOM 746 C CA . GLY A 1 90 ? -7.739 -3.358 -1.612 1.00 97.12 90 GLY A CA 1
ATOM 747 C C . GLY A 1 90 ? -8.011 -2.794 -0.217 1.00 97.12 90 GLY A C 1
ATOM 748 O O . GLY A 1 90 ? -8.184 -3.564 0.729 1.00 97.12 90 GLY A O 1
ATOM 749 N N . TYR A 1 91 ? -8.033 -1.469 -0.053 1.00 97.31 91 TYR A N 1
ATOM 750 C CA . TYR A 1 91 ? -8.450 -0.855 1.206 1.00 97.31 91 TYR A CA 1
ATOM 751 C C . TYR A 1 91 ? -9.947 -1.072 1.462 1.00 97.31 91 TYR A C 1
ATOM 753 O O . TYR A 1 91 ? -10.744 -1.125 0.523 1.00 97.31 91 TYR A O 1
ATOM 761 N N . PRO A 1 92 ? -10.381 -1.156 2.736 1.00 97.62 92 PRO A N 1
ATOM 762 C CA . PRO A 1 92 ? -11.794 -1.310 3.041 1.00 97.62 92 PRO A CA 1
ATOM 763 C C . PRO A 1 92 ? -12.640 -0.165 2.459 1.00 97.62 92 PRO A C 1
ATOM 765 O O . PRO A 1 92 ? -12.297 1.002 2.680 1.00 97.62 92 PRO A O 1
ATOM 768 N N . PRO A 1 93 ? -13.797 -0.448 1.826 1.00 97.06 93 PRO A N 1
ATOM 769 C CA . PRO A 1 93 ? -14.627 0.587 1.207 1.00 97.06 93 PRO A CA 1
ATOM 770 C C . PRO A 1 93 ? -15.052 1.708 2.167 1.00 97.06 93 PRO A C 1
ATOM 772 O O . PRO A 1 93 ? -15.176 2.863 1.772 1.00 97.06 93 PRO A O 1
ATOM 775 N N . CYS A 1 94 ? -15.251 1.406 3.456 1.00 97.62 94 CYS A N 1
ATOM 776 C CA . CYS A 1 94 ? -15.552 2.429 4.462 1.00 97.62 94 CYS A CA 1
ATOM 777 C C . CYS A 1 94 ? -14.384 3.402 4.694 1.00 97.62 94 CYS A C 1
ATOM 779 O O . CYS A 1 94 ? -14.621 4.597 4.855 1.00 97.62 94 CYS A O 1
ATOM 781 N N . CYS A 1 95 ? -13.144 2.908 4.673 1.00 97.19 95 CYS A N 1
ATOM 782 C CA . CYS A 1 95 ? -11.933 3.713 4.809 1.00 97.19 95 CYS A CA 1
ATOM 783 C C . CYS A 1 95 ? -11.707 4.561 3.561 1.00 97.19 95 CYS A C 1
ATOM 785 O O . CYS A 1 95 ? -11.459 5.753 3.687 1.00 97.19 95 CYS A O 1
ATOM 787 N N . VAL A 1 96 ? -11.904 3.982 2.373 1.00 96.75 96 VAL A N 1
ATOM 788 C CA . VAL A 1 96 ? -11.842 4.720 1.105 1.00 96.75 96 VAL A CA 1
ATOM 789 C C . VAL A 1 96 ? -12.865 5.855 1.071 1.00 96.75 96 VAL A C 1
ATOM 791 O O . VAL A 1 96 ? -12.524 6.990 0.750 1.00 96.75 96 VAL A O 1
ATOM 794 N N . ARG A 1 97 ? -14.121 5.590 1.454 1.00 95.94 97 ARG A N 1
ATOM 795 C CA . ARG A 1 97 ? -15.155 6.636 1.525 1.00 95.94 97 ARG A CA 1
ATOM 796 C C . ARG A 1 97 ? -14.800 7.736 2.523 1.00 95.94 97 ARG A C 1
ATOM 798 O O . ARG A 1 97 ? -15.092 8.896 2.261 1.00 95.94 97 ARG A O 1
ATOM 805 N N . ALA A 1 98 ? -14.191 7.387 3.655 1.00 95.12 98 ALA A N 1
ATOM 806 C CA . ALA A 1 98 ? -13.744 8.371 4.636 1.00 95.12 98 ALA A CA 1
ATOM 807 C C . ALA A 1 98 ? -12.575 9.219 4.109 1.00 95.12 98 ALA A C 1
ATOM 809 O O . ALA A 1 98 ? -12.618 10.436 4.261 1.00 95.12 98 ALA A O 1
ATOM 810 N N . ALA A 1 99 ? -11.607 8.599 3.428 1.00 93.44 99 ALA A N 1
ATOM 811 C CA . ALA A 1 99 ? -10.499 9.285 2.763 1.00 93.44 99 ALA A CA 1
ATOM 812 C C . ALA A 1 99 ? -11.010 10.275 1.710 1.00 93.44 99 ALA A C 1
ATOM 814 O O . ALA A 1 99 ? -10.653 11.447 1.735 1.00 93.44 99 ALA A O 1
ATOM 815 N N . ARG A 1 100 ? -11.945 9.833 0.858 1.00 93.94 100 ARG A N 1
ATOM 816 C CA . ARG A 1 100 ? -12.593 10.691 -0.142 1.00 93.94 100 ARG A CA 1
ATOM 817 C C . ARG A 1 100 ? -13.301 11.894 0.484 1.00 93.94 100 ARG A C 1
ATOM 819 O O . ARG A 1 100 ? -13.234 12.981 -0.061 1.00 93.94 100 ARG A O 1
ATOM 826 N N . ARG A 1 101 ? -13.983 11.711 1.622 1.00 93.75 101 ARG A N 1
ATOM 827 C CA . ARG A 1 101 ? -14.655 12.814 2.338 1.00 93.75 101 ARG A CA 1
ATOM 828 C C . ARG A 1 101 ? -13.679 13.789 2.991 1.00 93.75 101 ARG A C 1
ATOM 830 O O . ARG A 1 101 ? -14.043 14.942 3.176 1.00 93.75 101 ARG A O 1
ATOM 837 N N . ALA A 1 102 ? -12.501 13.322 3.403 1.00 92.50 102 ALA A N 1
ATOM 838 C CA . ALA A 1 102 ? -11.460 14.199 3.929 1.00 92.50 102 ALA A CA 1
ATOM 839 C C . ALA A 1 102 ? -10.869 15.083 2.819 1.00 92.50 102 ALA A C 1
ATOM 841 O O . ALA A 1 102 ? -10.551 16.238 3.083 1.00 92.50 102 ALA A O 1
ATOM 842 N N . GLY A 1 103 ? -10.784 14.552 1.596 1.00 92.12 103 GLY A N 1
ATOM 843 C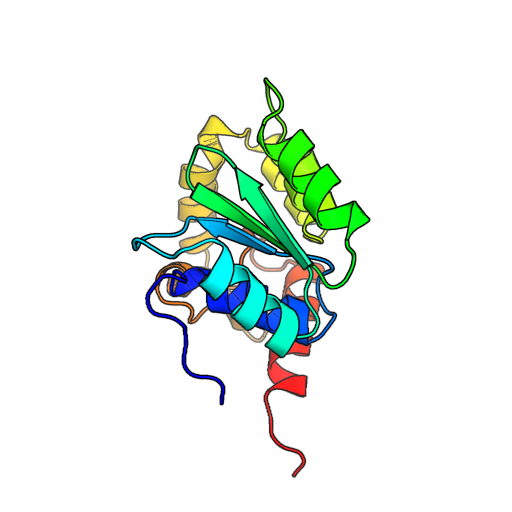 CA . GLY A 1 103 ? -10.107 15.192 0.473 1.00 92.12 103 GLY A CA 1
ATOM 844 C C . GLY A 1 103 ? -8.618 14.850 0.467 1.00 92.12 103 GLY A C 1
ATOM 845 O O . GLY A 1 103 ? -8.003 14.670 1.521 1.00 92.12 103 GLY A O 1
ATOM 846 N N . GLU A 1 104 ? -8.040 14.740 -0.728 1.00 90.12 104 GLU A N 1
ATOM 847 C CA . GLU A 1 104 ? -6.658 14.284 -0.928 1.00 90.12 104 GLU A CA 1
ATOM 848 C C . GLU A 1 104 ? -5.638 15.185 -0.215 1.00 90.12 104 GLU A C 1
ATOM 850 O O . GLU A 1 104 ? -4.782 14.698 0.523 1.00 90.12 104 GLU A O 1
ATOM 855 N N . ALA A 1 105 ? -5.830 16.504 -0.306 1.00 90.75 105 ALA A N 1
ATOM 856 C CA . ALA A 1 105 ? -4.987 17.506 0.350 1.00 90.75 105 ALA A CA 1
ATOM 857 C C . ALA A 1 105 ? -5.004 17.444 1.892 1.00 90.75 105 ALA A C 1
ATOM 859 O O . ALA A 1 105 ? -4.152 18.042 2.541 1.00 90.75 105 ALA A O 1
ATOM 860 N N . GLN A 1 106 ? -5.973 16.745 2.494 1.00 93.50 106 GLN A N 1
ATOM 861 C CA . GLN A 1 106 ? -6.149 16.669 3.948 1.00 93.50 106 GLN A CA 1
ATOM 862 C C . GLN A 1 106 ? -5.857 15.275 4.514 1.00 93.50 106 GLN A C 1
ATOM 864 O O . GLN A 1 106 ? -6.092 15.034 5.704 1.00 93.50 106 GLN A O 1
ATOM 869 N N . LEU A 1 107 ? -5.363 14.338 3.697 1.00 89.62 107 LEU A N 1
ATOM 870 C CA . LEU A 1 107 ? -5.122 12.962 4.135 1.00 89.62 107 LEU A CA 1
ATOM 871 C C . LEU A 1 107 ? -4.106 12.884 5.275 1.00 89.62 107 LEU A C 1
ATOM 873 O O . LEU A 1 107 ? -4.350 12.146 6.228 1.00 89.62 107 LEU A O 1
ATOM 877 N N . ASP A 1 108 ? -3.043 13.688 5.246 1.00 89.62 108 ASP A N 1
ATOM 878 C CA . ASP A 1 108 ? -2.029 13.711 6.308 1.00 89.62 108 ASP A CA 1
ATOM 879 C C . ASP A 1 108 ? -2.586 14.262 7.625 1.00 89.62 108 ASP A C 1
ATOM 881 O O . ASP A 1 108 ? -2.441 13.648 8.688 1.00 89.62 108 ASP A O 1
ATOM 885 N N . ALA A 1 109 ? -3.313 15.383 7.566 1.00 91.38 109 ALA A N 1
ATOM 886 C CA . ALA A 1 109 ? -3.989 15.956 8.730 1.00 91.38 109 ALA A CA 1
ATOM 887 C C . ALA A 1 109 ? -5.024 14.976 9.310 1.00 91.38 109 ALA A C 1
ATOM 889 O O . ALA A 1 109 ? -5.156 14.813 10.531 1.00 91.38 109 ALA A O 1
ATOM 890 N N . TRP A 1 110 ? -5.743 14.267 8.438 1.00 91.06 110 TRP A N 1
ATOM 891 C CA . TRP A 1 110 ? -6.686 13.236 8.839 1.00 91.06 110 TRP A CA 1
ATOM 892 C C . TRP A 1 110 ? -5.988 12.023 9.465 1.00 91.06 110 TRP A C 1
ATOM 894 O O . TRP A 1 110 ? -6.431 11.571 10.526 1.00 91.06 110 TRP A O 1
ATOM 904 N N . ALA A 1 111 ? -4.885 11.545 8.885 1.00 89.00 111 ALA A N 1
ATOM 905 C CA . ALA A 1 111 ? -4.062 10.468 9.428 1.00 89.00 111 ALA A CA 1
ATOM 906 C C . ALA A 1 111 ? -3.560 10.820 10.831 1.00 89.00 111 ALA A C 1
ATOM 908 O O . ALA A 1 111 ? -3.730 10.034 11.767 1.00 89.00 111 ALA A O 1
ATOM 909 N N . ALA A 1 112 ? -3.019 12.028 11.008 1.00 89.25 112 ALA A N 1
ATOM 910 C CA . ALA A 1 112 ? -2.561 12.530 12.298 1.00 89.25 112 ALA A CA 1
ATOM 911 C C . ALA A 1 112 ? -3.705 12.581 13.324 1.00 89.25 112 ALA A C 1
ATOM 913 O O . ALA A 1 112 ? -3.555 12.121 14.459 1.00 89.25 112 ALA A O 1
ATOM 914 N N . ARG A 1 113 ? -4.885 13.075 12.926 1.00 90.12 113 ARG A N 1
ATOM 915 C CA . ARG A 1 113 ? -6.072 13.123 13.792 1.00 90.12 113 ARG A CA 1
ATOM 916 C C . ARG A 1 113 ? -6.544 11.733 14.211 1.00 90.12 113 ARG A C 1
ATOM 918 O O . ARG A 1 113 ? -6.892 11.550 15.374 1.00 90.12 113 ARG A O 1
ATOM 925 N N . ILE A 1 114 ? -6.584 10.769 13.292 1.00 88.75 114 ILE A N 1
ATOM 926 C CA . ILE A 1 114 ? -6.974 9.384 13.596 1.00 88.75 114 ILE A CA 1
ATOM 927 C C . ILE A 1 114 ? -5.934 8.714 14.497 1.00 88.75 114 ILE A C 1
ATOM 929 O O . ILE A 1 114 ? -6.320 8.061 15.461 1.00 88.75 114 ILE A O 1
ATOM 933 N N . SER A 1 115 ? -4.643 8.953 14.257 1.00 86.12 115 SER A N 1
ATOM 934 C CA . SER A 1 115 ? -3.537 8.396 15.051 1.00 86.12 115 SER A CA 1
ATOM 935 C C . SER A 1 115 ? -3.558 8.843 16.513 1.00 86.12 115 SER A C 1
ATOM 937 O O . SER A 1 115 ? -3.131 8.098 17.390 1.00 86.12 115 SER A O 1
ATOM 939 N N . LYS A 1 116 ? -4.082 10.045 16.790 1.00 88.62 116 LYS A N 1
ATOM 940 C CA . LYS A 1 116 ? -4.271 10.569 18.152 1.00 88.62 116 LYS A CA 1
ATOM 941 C C . LYS A 1 116 ? -5.469 9.951 18.883 1.00 88.62 116 LYS A C 1
ATOM 943 O O . LYS A 1 116 ? -5.597 10.125 20.093 1.00 88.62 116 LYS A O 1
ATOM 948 N N . ARG A 1 117 ? -6.380 9.261 18.186 1.00 88.88 117 ARG A N 1
ATOM 949 C CA . ARG A 1 117 ? -7.554 8.655 18.829 1.00 88.88 117 ARG A CA 1
ATOM 950 C C . ARG A 1 117 ? -7.156 7.393 19.584 1.00 88.88 117 ARG A C 1
ATOM 952 O O . ARG A 1 117 ? -6.345 6.592 19.129 1.00 88.88 117 ARG A O 1
ATOM 959 N N . ARG A 1 118 ? -7.789 7.177 20.736 1.00 89.94 118 ARG A N 1
ATOM 960 C CA . ARG A 1 118 ? -7.549 5.984 21.546 1.00 89.94 118 ARG A CA 1
ATOM 961 C C . ARG A 1 118 ? -8.224 4.769 20.910 1.00 89.94 118 ARG A C 1
ATOM 963 O O . ARG A 1 118 ? -9.446 4.704 20.823 1.00 89.94 118 ARG A O 1
ATOM 970 N N . HIS A 1 119 ? -7.421 3.786 20.523 1.00 90.12 119 HIS A N 1
ATOM 971 C CA . HIS A 1 119 ? -7.893 2.459 20.145 1.00 90.12 119 HIS A CA 1
ATOM 972 C C . HIS A 1 119 ? -7.924 1.550 21.384 1.00 90.12 119 HIS A C 1
ATOM 974 O O . HIS A 1 119 ? -6.930 1.431 22.106 1.00 90.12 119 HIS A O 1
ATOM 980 N N . ILE A 1 120 ? -9.068 0.926 21.667 1.00 91.88 120 ILE A N 1
ATOM 981 C CA . ILE A 1 120 ? -9.304 0.161 22.904 1.00 91.88 120 ILE A CA 1
ATOM 982 C C . ILE A 1 120 ? -9.490 -1.325 22.577 1.00 91.88 120 ILE A C 1
ATOM 984 O O . ILE A 1 120 ? -10.061 -1.678 21.546 1.00 91.88 120 ILE A O 1
ATOM 988 N N . GLY A 1 121 ? -8.995 -2.199 23.458 1.00 94.12 121 GLY A N 1
ATOM 989 C CA . GLY A 1 121 ? -9.117 -3.649 23.307 1.00 94.12 121 GLY A CA 1
ATOM 990 C C . GLY A 1 121 ? -8.475 -4.156 22.014 1.00 94.12 121 GLY A C 1
ATOM 991 O O . GLY A 1 121 ? -7.371 -3.744 21.654 1.00 94.12 121 GLY A O 1
ATOM 992 N N . THR A 1 122 ? -9.189 -5.018 21.291 1.00 94.44 122 THR A N 1
ATOM 993 C CA . THR A 1 122 ? -8.737 -5.605 20.017 1.0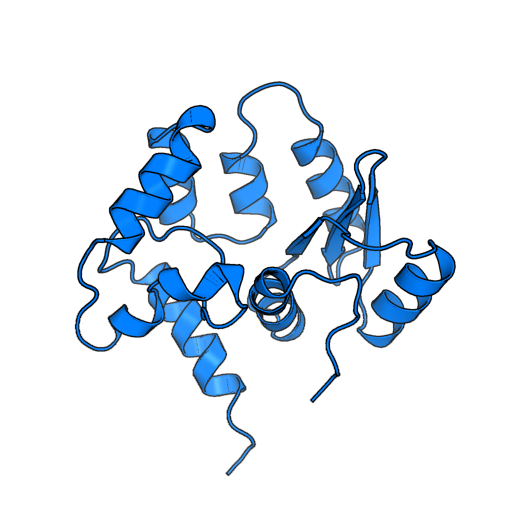0 94.44 122 THR A CA 1
ATOM 994 C C . THR A 1 122 ? -8.496 -4.561 18.925 1.00 94.44 122 THR A C 1
ATOM 996 O O . THR A 1 122 ? -7.648 -4.763 18.059 1.00 94.44 122 THR A O 1
ATOM 999 N N . PHE A 1 123 ? -9.156 -3.401 18.986 1.00 95.56 123 PHE A N 1
ATOM 1000 C CA . PHE A 1 123 ? -8.951 -2.329 18.013 1.00 95.56 123 PHE A CA 1
ATOM 1001 C C . PHE A 1 123 ? -7.578 -1.656 18.119 1.00 95.56 123 PHE A C 1
ATOM 1003 O O . PHE A 1 123 ? -7.200 -0.930 17.203 1.00 95.56 123 PHE A O 1
ATOM 1010 N N . ARG A 1 124 ? -6.777 -1.920 19.164 1.00 93.06 124 ARG A N 1
ATOM 1011 C CA . ARG A 1 124 ? -5.367 -1.478 19.216 1.00 93.06 124 ARG A CA 1
ATOM 1012 C C . ARG A 1 124 ? -4.564 -1.937 17.994 1.00 93.06 124 ARG A C 1
ATOM 1014 O O . ARG A 1 124 ? -3.662 -1.232 17.561 1.00 93.06 124 ARG A O 1
ATOM 1021 N N . HIS A 1 125 ? -4.938 -3.068 17.395 1.00 93.56 125 HIS A N 1
ATOM 1022 C CA . HIS A 1 125 ? -4.297 -3.618 16.199 1.00 93.56 125 HIS A CA 1
ATOM 1023 C C . HIS A 1 125 ? -4.469 -2.775 14.929 1.00 93.56 125 HIS A C 1
ATOM 1025 O O . HIS A 1 125 ? -3.721 -2.973 13.977 1.00 93.56 125 HIS A O 1
ATOM 1031 N N . ILE A 1 126 ? -5.434 -1.852 14.893 1.00 94.94 126 ILE A N 1
ATOM 1032 C CA . ILE A 1 126 ? -5.653 -0.961 13.742 1.00 94.94 126 ILE A CA 1
ATOM 1033 C C . ILE A 1 126 ? -5.083 0.444 13.963 1.00 94.94 126 ILE A C 1
ATOM 1035 O O . ILE A 1 126 ? -5.355 1.339 13.168 1.00 94.94 126 ILE A O 1
ATOM 1039 N N . GLY A 1 127 ? -4.315 0.652 15.037 1.00 92.25 127 GLY A N 1
ATOM 1040 C CA . GLY A 1 127 ? -3.550 1.879 15.225 1.00 92.25 127 GLY A CA 1
ATOM 1041 C C . GLY A 1 127 ? -2.442 1.999 14.174 1.00 92.25 127 GLY A C 1
ATOM 1042 O O . GLY A 1 127 ? -1.776 1.017 13.849 1.00 92.25 127 GLY A O 1
ATOM 1043 N N . VAL A 1 128 ? -2.242 3.208 13.647 1.00 89.75 128 VAL A N 1
ATOM 1044 C CA . VAL A 1 128 ? -1.310 3.470 12.530 1.00 89.75 128 VAL A CA 1
ATOM 1045 C C . VAL A 1 128 ? -0.022 4.190 12.951 1.00 89.75 128 VAL A C 1
ATOM 1047 O O . VAL A 1 128 ? 0.833 4.449 12.113 1.00 89.75 128 VAL A O 1
ATOM 1050 N N . SER A 1 129 ? 0.174 4.471 14.245 1.00 87.69 129 SER A N 1
ATOM 1051 C CA . SER A 1 129 ? 1.341 5.216 14.755 1.00 87.69 129 SER A CA 1
ATOM 1052 C C . SER A 1 129 ? 2.694 4.549 14.462 1.00 87.69 129 SER A C 1
ATOM 1054 O O . SER A 1 129 ? 3.700 5.236 14.340 1.00 87.69 129 SER A O 1
ATOM 1056 N N . GLY A 1 130 ? 2.727 3.222 14.307 1.00 87.00 130 GLY A N 1
ATOM 1057 C CA . GLY A 1 130 ? 3.930 2.466 13.940 1.00 87.00 130 GLY A CA 1
ATOM 1058 C C . GLY A 1 130 ? 4.139 2.274 12.435 1.00 87.00 130 GLY A C 1
ATOM 1059 O O . GLY A 1 130 ? 5.071 1.570 12.048 1.00 87.00 130 GLY A O 1
ATOM 1060 N N . TYR A 1 131 ? 3.273 2.835 11.581 1.00 90.56 131 TYR A N 1
ATOM 1061 C CA . TYR A 1 131 ? 3.318 2.605 10.135 1.00 90.56 131 TYR A CA 1
ATOM 1062 C C . TYR A 1 131 ? 4.633 3.059 9.482 1.00 90.56 131 TYR A C 1
ATOM 1064 O O . TYR A 1 131 ? 5.206 2.237 8.769 1.00 90.56 131 TYR A O 1
ATOM 1072 N N . PRO A 1 132 ? 5.192 4.259 9.760 1.00 90.56 132 PRO A N 1
ATOM 1073 C CA . PRO A 1 132 ? 6.460 4.683 9.152 1.00 90.56 132 PRO A CA 1
ATOM 1074 C C . PRO A 1 132 ? 7.619 3.708 9.403 1.00 90.56 132 PRO A C 1
ATOM 1076 O O . PRO A 1 132 ? 8.448 3.488 8.527 1.00 90.56 132 PRO A O 1
ATOM 1079 N N . ALA A 1 133 ? 7.631 3.061 10.572 1.00 90.81 133 ALA A N 1
ATOM 1080 C CA . ALA A 1 133 ? 8.638 2.074 10.957 1.00 90.81 133 ALA A CA 1
ATOM 1081 C C . ALA A 1 133 ? 8.333 0.641 10.467 1.00 90.81 133 ALA A C 1
ATOM 1083 O O . ALA A 1 133 ? 9.104 -0.274 10.745 1.00 90.81 133 ALA A O 1
ATOM 1084 N N . GLY A 1 134 ? 7.211 0.411 9.774 1.00 90.56 134 GLY A N 1
ATOM 1085 C CA . GLY A 1 134 ? 6.792 -0.926 9.332 1.00 90.56 134 GLY A CA 1
ATOM 1086 C C . GLY A 1 134 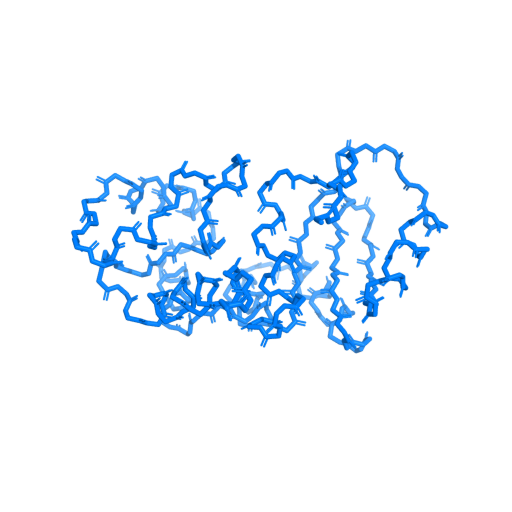? 6.213 -1.819 10.436 1.00 90.56 134 GLY A C 1
ATOM 1087 O O . GLY A 1 134 ? 6.090 -3.031 10.249 1.00 90.56 134 GLY A O 1
ATOM 1088 N N . ASN A 1 135 ? 5.855 -1.235 11.584 1.00 90.12 135 ASN A N 1
ATOM 1089 C CA . ASN A 1 135 ? 5.373 -1.953 12.771 1.00 90.12 135 ASN A CA 1
ATOM 1090 C C . ASN A 1 135 ? 3.840 -2.008 12.873 1.00 90.12 135 ASN A C 1
ATOM 1092 O O . ASN A 1 135 ? 3.302 -2.692 13.744 1.00 90.12 135 ASN A O 1
ATOM 1096 N N . ALA A 1 136 ? 3.123 -1.290 12.007 1.00 92.94 136 ALA A N 1
ATOM 1097 C CA . ALA A 1 136 ? 1.668 -1.366 11.943 1.00 92.94 136 ALA A CA 1
ATOM 1098 C C . ALA A 1 136 ? 1.193 -2.688 11.312 1.00 92.94 136 ALA A C 1
ATOM 1100 O O . ALA A 1 136 ? 1.917 -3.353 10.573 1.00 92.94 136 ALA A O 1
ATOM 1101 N N . LEU A 1 137 ? -0.060 -3.064 11.582 1.00 94.69 137 LEU A N 1
ATOM 1102 C CA . LEU A 1 137 ? -0.702 -4.228 10.952 1.00 94.69 137 LEU A CA 1
ATOM 1103 C C . LEU A 1 137 ? -1.549 -3.854 9.733 1.00 94.69 137 LEU A C 1
ATOM 1105 O O . LEU A 1 137 ? -1.964 -4.739 8.984 1.00 94.69 137 LEU A O 1
ATOM 1109 N N . ILE A 1 138 ? -1.811 -2.560 9.547 1.00 95.25 138 ILE A N 1
ATOM 1110 C CA . ILE A 1 138 ? -2.514 -1.977 8.406 1.00 95.25 138 ILE A CA 1
ATOM 1111 C C . ILE A 1 138 ? -1.736 -0.771 7.882 1.00 95.25 138 ILE A C 1
ATOM 1113 O O . ILE A 1 138 ? -1.012 -0.132 8.641 1.00 95.25 138 ILE A O 1
ATOM 1117 N N . SER A 1 139 ? -1.900 -0.469 6.599 1.00 93.44 139 SER A N 1
ATOM 1118 C CA . SER A 1 139 ? -1.233 0.648 5.919 1.00 93.44 139 SER A CA 1
ATOM 1119 C C . SER A 1 139 ? -2.199 1.727 5.421 1.00 93.44 139 SER A C 1
ATOM 1121 O O . SER A 1 139 ? -1.775 2.743 4.882 1.00 93.44 139 SER A O 1
ATOM 1123 N N . HIS A 1 140 ? -3.507 1.546 5.632 1.00 95.06 140 HIS A N 1
ATOM 1124 C CA . HIS A 1 140 ? -4.524 2.564 5.369 1.00 95.06 140 HIS A CA 1
ATOM 1125 C C . HIS A 1 140 ? -5.002 3.234 6.656 1.00 95.06 140 HIS A C 1
ATOM 1127 O O . HIS A 1 140 ? -4.998 2.636 7.733 1.00 95.06 140 HIS A O 1
ATOM 1133 N N . ILE A 1 141 ? -5.508 4.460 6.530 1.00 94.81 141 ILE A N 1
ATOM 1134 C CA . ILE A 1 141 ? -6.114 5.200 7.640 1.00 94.81 141 ILE A CA 1
ATOM 1135 C C . ILE A 1 141 ? -7.500 4.594 7.934 1.00 94.81 141 ILE A C 1
ATOM 1137 O O . ILE A 1 141 ? -8.369 4.586 7.053 1.00 94.81 141 ILE A O 1
ATOM 1141 N N . PRO A 1 142 ? -7.761 4.055 9.140 1.00 96.25 142 PRO A N 1
ATOM 1142 C CA . PRO A 1 142 ? -9.079 3.528 9.467 1.00 96.25 142 PRO A CA 1
ATOM 1143 C C . PRO A 1 142 ? -10.111 4.662 9.554 1.00 96.25 142 PRO A C 1
ATOM 1145 O O . PRO A 1 142 ? -9.843 5.725 10.109 1.00 96.25 142 PRO A O 1
ATOM 1148 N N . CYS A 1 143 ? -11.336 4.426 9.067 1.00 95.56 143 CYS A N 1
ATOM 1149 C CA . CYS A 1 143 ? -12.395 5.445 9.100 1.00 95.56 143 CYS A CA 1
ATOM 1150 C C . CYS A 1 143 ? -12.843 5.838 10.519 1.00 95.56 143 CYS A C 1
ATOM 1152 O O . CYS A 1 143 ? -13.440 6.896 10.713 1.00 95.56 143 CYS A O 1
ATOM 1154 N N . SER A 1 144 ? -12.583 4.986 11.514 1.00 94.50 144 SER A N 1
ATOM 1155 C CA . SER A 1 144 ? -12.879 5.226 12.925 1.00 94.50 144 SER A CA 1
ATOM 1156 C C . SER A 1 144 ? -11.996 4.349 13.829 1.00 94.50 144 SER A C 1
ATOM 1158 O O . SER A 1 144 ? -11.452 3.343 13.360 1.00 94.50 144 SER A O 1
ATOM 1160 N N . PRO A 1 145 ? -11.902 4.654 15.140 1.00 94.00 145 PRO A N 1
ATOM 1161 C CA . PRO A 1 145 ? -11.210 3.798 16.111 1.00 94.00 145 PRO A CA 1
ATOM 1162 C C . PRO A 1 145 ? -11.815 2.397 16.258 1.00 94.00 145 PRO A C 1
ATOM 1164 O O . PRO A 1 145 ? -11.162 1.507 16.791 1.00 94.00 145 PRO A O 1
ATOM 1167 N N . HIS A 1 146 ? -13.039 2.202 15.757 1.00 95.62 146 HIS A N 1
ATOM 1168 C CA . HIS A 1 146 ? -13.813 0.963 15.824 1.00 95.62 146 HIS A CA 1
ATOM 1169 C C . HIS A 1 146 ? -14.058 0.369 14.426 1.00 95.62 146 HIS A C 1
ATOM 1171 O O . HIS A 1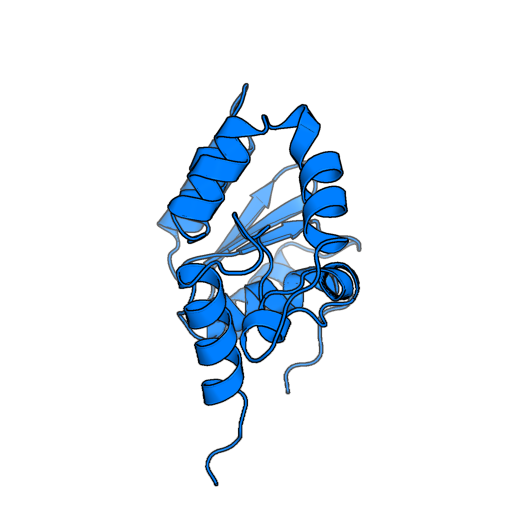 146 ? -15.071 -0.282 14.183 1.00 95.62 146 HIS A O 1
ATOM 1177 N N . CYS A 1 147 ? -13.168 0.629 13.462 1.00 97.38 147 CYS A N 1
ATOM 1178 C CA . CYS A 1 147 ? -13.337 0.156 12.089 1.00 97.38 147 CYS A CA 1
ATOM 1179 C C . CYS A 1 147 ? -13.216 -1.377 12.002 1.00 97.38 147 CYS A C 1
ATOM 1181 O O . CYS A 1 147 ? -12.116 -1.922 11.875 1.00 97.38 147 CYS A O 1
ATOM 1183 N N . SER A 1 148 ? -14.349 -2.084 12.025 1.00 98.06 148 SER A N 1
ATOM 1184 C CA . SER A 1 148 ? -14.391 -3.552 11.953 1.00 98.06 148 SER A CA 1
ATOM 1185 C C . SER A 1 148 ? -13.717 -4.127 10.699 1.00 98.06 148 SER A C 1
ATOM 1187 O O . SER A 1 148 ? -12.986 -5.108 10.831 1.00 98.06 148 SER A O 1
ATOM 1189 N N . PRO A 1 149 ? -13.872 -3.547 9.489 1.00 98.00 149 PRO A N 1
ATOM 1190 C CA . PRO A 1 149 ? -13.136 -4.021 8.316 1.00 98.00 149 PRO A CA 1
ATOM 1191 C C . PRO A 1 149 ? -11.612 -3.928 8.462 1.00 98.00 149 PRO A C 1
ATOM 1193 O O . PRO A 1 149 ? -10.918 -4.883 8.118 1.00 98.00 149 PRO A O 1
ATOM 1196 N N . SER A 1 150 ? -11.094 -2.829 9.024 1.00 97.38 150 SER A N 1
ATOM 1197 C CA . SER A 1 150 ? -9.663 -2.713 9.337 1.00 97.38 150 SER A CA 1
ATOM 1198 C C . SER A 1 150 ? -9.236 -3.757 10.365 1.00 97.38 150 SER A C 1
ATOM 1200 O O . SER A 1 150 ? -8.173 -4.354 10.218 1.00 97.38 150 SER A O 1
ATOM 1202 N N . LEU A 1 151 ? -10.064 -4.002 11.389 1.00 97.38 151 LEU A N 1
ATOM 1203 C CA . LEU A 1 151 ? -9.747 -4.975 12.433 1.00 97.38 151 LEU A CA 1
ATOM 1204 C C . LEU A 1 151 ? -9.647 -6.383 11.850 1.00 97.38 151 LEU A C 1
ATOM 1206 O O . LEU A 1 151 ? -8.685 -7.084 12.139 1.00 97.38 151 LEU A O 1
ATOM 1210 N N . ARG A 1 152 ? -10.571 -6.771 10.963 1.00 96.94 152 ARG A N 1
ATOM 1211 C CA . ARG A 1 152 ? -10.502 -8.065 10.266 1.00 96.94 152 ARG A CA 1
ATOM 1212 C C . ARG A 1 152 ? -9.197 -8.235 9.491 1.00 96.94 152 ARG A C 1
ATOM 1214 O O . ARG A 1 152 ? -8.587 -9.297 9.588 1.00 96.94 152 ARG A O 1
ATOM 1221 N N . LEU A 1 153 ? -8.754 -7.199 8.773 1.00 95.94 153 LEU A N 1
ATOM 1222 C CA . LEU A 1 153 ? -7.478 -7.227 8.052 1.00 95.94 153 LEU A CA 1
ATOM 1223 C C . LEU A 1 153 ? -6.294 -7.411 9.018 1.00 95.94 153 LEU A C 1
ATOM 1225 O O . LEU A 1 153 ? -5.4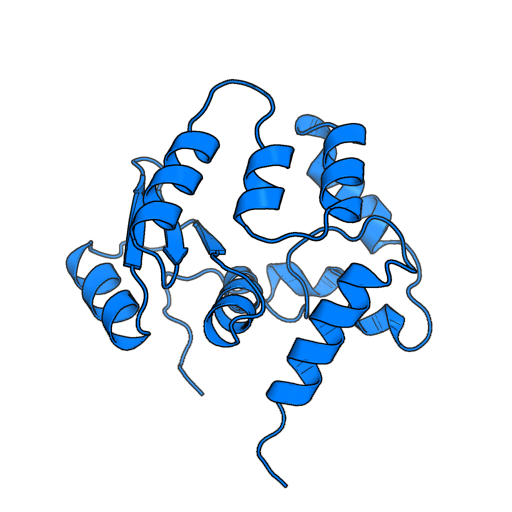66 -8.299 8.819 1.00 95.94 153 LEU A O 1
ATOM 1229 N N . ALA A 1 154 ? -6.256 -6.627 10.098 1.00 95.69 154 ALA A N 1
ATOM 1230 C CA . ALA A 1 154 ? -5.201 -6.698 11.108 1.00 95.69 154 ALA A CA 1
ATOM 1231 C C . ALA A 1 154 ? -5.169 -8.054 11.841 1.00 95.69 154 ALA A C 1
ATOM 1233 O O . ALA A 1 154 ? -4.104 -8.618 12.074 1.00 95.69 154 ALA A O 1
ATOM 1234 N N . THR A 1 155 ? -6.328 -8.623 12.174 1.00 95.44 155 THR A N 1
ATOM 1235 C CA . THR A 1 155 ? -6.425 -9.948 12.802 1.00 95.44 155 THR A CA 1
ATOM 1236 C C . THR A 1 155 ? -6.017 -11.069 11.844 1.00 95.44 155 THR A C 1
ATOM 1238 O O . THR A 1 155 ? -5.410 -12.051 12.267 1.00 95.44 155 THR A O 1
ATOM 1241 N N . ALA A 1 156 ? -6.324 -10.955 10.550 1.00 94.12 156 ALA A N 1
ATOM 1242 C CA . ALA A 1 156 ? -5.876 -11.935 9.562 1.00 94.12 156 ALA A CA 1
ATOM 1243 C C . ALA A 1 156 ? -4.344 -11.941 9.426 1.00 94.12 156 ALA A C 1
ATOM 1245 O O . ALA A 1 156 ? -3.740 -13.012 9.337 1.00 94.12 156 ALA A O 1
ATOM 1246 N N . MET A 1 157 ? -3.725 -10.756 9.494 1.00 91.56 157 MET A N 1
ATOM 1247 C CA . MET A 1 157 ? -2.273 -10.596 9.561 1.00 91.56 157 MET A CA 1
ATOM 1248 C C . MET A 1 157 ? -1.677 -11.329 10.770 1.00 91.56 157 MET A C 1
ATOM 1250 O O . MET A 1 157 ? -0.731 -12.097 10.604 1.00 91.56 157 MET A O 1
ATOM 1254 N N . THR A 1 158 ? -2.224 -11.154 11.977 1.00 88.31 158 THR A N 1
ATOM 1255 C CA . THR A 1 158 ? -1.664 -11.790 13.185 1.00 88.31 158 THR A CA 1
ATOM 1256 C C . THR A 1 158 ? -1.843 -13.306 13.196 1.00 88.31 158 THR A C 1
ATOM 1258 O O . THR A 1 158 ? -0.884 -14.021 13.477 1.00 88.31 158 THR A O 1
ATOM 1261 N N . LYS A 1 159 ? -3.023 -13.818 12.817 1.00 81.88 159 LYS A N 1
ATOM 1262 C CA . LYS A 1 159 ? -3.307 -15.266 12.787 1.00 81.88 159 LYS A CA 1
ATOM 1263 C C . LYS A 1 159 ? -2.376 -16.045 11.857 1.00 81.88 159 LYS A C 1
ATOM 1265 O O . LYS A 1 159 ? -2.008 -17.166 12.175 1.00 81.88 159 LYS A O 1
ATOM 1270 N N . ARG A 1 160 ? -2.000 -15.456 10.718 1.00 69.50 160 ARG A N 1
ATOM 1271 C CA . ARG A 1 160 ? -1.125 -16.091 9.716 1.00 69.50 160 ARG A CA 1
ATOM 1272 C C . ARG A 1 160 ? 0.367 -15.823 9.936 1.00 69.50 160 ARG A C 1
ATOM 1274 O O . ARG A 1 160 ? 1.186 -16.371 9.209 1.00 69.50 160 ARG A O 1
ATOM 1281 N N . SER A 1 161 ? 0.715 -14.955 10.889 1.00 60.62 161 SER A N 1
ATOM 1282 C CA . SER A 1 161 ? 2.110 -14.639 11.238 1.00 60.62 161 SER A CA 1
ATOM 1283 C C . SER A 1 161 ? 2.670 -15.540 12.340 1.00 60.62 161 SER A C 1
ATOM 1285 O O . SER A 1 161 ? 3.872 -15.511 12.588 1.00 60.62 161 SER A O 1
ATOM 1287 N N . LEU A 1 162 ? 1.820 -16.326 13.006 1.00 41.72 162 LEU A N 1
ATOM 1288 C CA . LEU A 1 162 ? 2.267 -17.358 13.933 1.00 41.72 162 LEU A CA 1
ATOM 1289 C C . LEU A 1 162 ? 2.749 -18.569 13.115 1.00 41.72 162 LEU A C 1
ATOM 1291 O O . LEU A 1 162 ? 2.024 -18.985 12.205 1.00 41.72 162 LEU A O 1
ATOM 1295 N N . PRO A 1 163 ? 3.938 -19.137 13.394 1.00 36.28 163 PRO A N 1
ATOM 1296 C CA . PRO A 1 163 ? 4.272 -20.456 12.867 1.00 36.28 163 PRO A CA 1
ATOM 1297 C C . PRO A 1 163 ? 3.177 -21.453 13.289 1.00 36.28 163 PRO A C 1
ATOM 1299 O O . PRO A 1 163 ? 2.541 -21.237 14.330 1.00 36.28 163 PRO A O 1
ATOM 1302 N N . PRO A 1 164 ? 2.917 -22.514 12.501 1.00 39.00 164 PRO A N 1
ATOM 1303 C CA . PRO A 1 164 ? 2.070 -23.600 12.980 1.00 39.00 164 PRO A CA 1
ATOM 1304 C C . PRO A 1 164 ? 2.638 -24.071 14.326 1.00 39.00 164 PRO A C 1
ATOM 1306 O O . PRO A 1 164 ? 3.850 -24.256 14.444 1.00 39.00 164 PRO A O 1
ATOM 1309 N N . ARG A 1 165 ? 1.774 -24.120 15.347 1.00 37.38 165 ARG A N 1
ATOM 1310 C CA . ARG A 1 165 ? 2.120 -24.679 16.658 1.00 37.38 165 ARG A CA 1
ATOM 1311 C C . ARG A 1 165 ? 2.371 -26.171 16.535 1.00 37.38 165 ARG A C 1
ATOM 1313 O O . ARG A 1 165 ? 1.651 -26.794 15.723 1.00 37.38 165 ARG A O 1
#

Radius of gyration: 15.68 Å; chains: 1; bounding box: 35×42×39 Å

Foldseek 3Di:
DDDDDPQFFLLCLLLVLCQLLVVWFKDKDAGDDDDDPVRVVVVLVVSCWDWDADPRRMMMIGNDNVLRVVLVVLVPDPDQSQLVNCVSRPHDNLLSVLCVVCTPVCQVVLLVVQLPDDQDDLLVQLRCPCSSNNPHNDSGRASHSPRPVSSVSSVSSVVVPDDDD